Protein AF-A0ABD7HKW2-F1 (afdb_monomer_lite)

Sequence (98 aa):
MSAPLNVDPAQVHAVSGLAAEVARDLQRELEQLTHRWEDLVSTWDGVASRAYAPEFDEWRQGAQKAIAALDSTAVALAQHGYAFQQTDGSSASGISGV

Organism: NCBI:txid36809

Structure (mmCIF, N/CA/C/O backbone):
data_AF-A0ABD7HKW2-F1
#
_entry.id   AF-A0ABD7HKW2-F1
#
loop_
_atom_site.group_PDB
_atom_site.id
_atom_site.type_symbol
_atom_site.label_atom_id
_atom_site.label_alt_id
_atom_site.label_comp_id
_atom_site.label_asym_id
_atom_site.label_entity_id
_atom_site.label_seq_id
_atom_site.pdbx_PDB_ins_code
_atom_site.Cartn_x
_atom_site.Cartn_y
_atom_site.Cartn_z
_atom_site.occupancy
_atom_site.B_iso_or_equiv
_atom_site.auth_seq_id
_atom_site.auth_comp_id
_atom_site.auth_asym_id
_atom_site.auth_atom_id
_atom_site.pdbx_PDB_model_num
ATOM 1 N N . MET A 1 1 ? 28.812 11.168 -15.091 1.00 38.06 1 MET A N 1
ATOM 2 C CA . MET A 1 1 ? 28.445 10.106 -16.050 1.00 38.06 1 MET A CA 1
ATOM 3 C C . MET A 1 1 ? 28.117 8.875 -15.223 1.00 38.06 1 MET A C 1
ATOM 5 O O . MET A 1 1 ? 29.021 8.348 -14.590 1.00 38.06 1 MET A O 1
ATOM 9 N N . SER A 1 2 ? 26.840 8.512 -15.102 1.00 49.84 2 SER A N 1
ATOM 10 C CA . SER A 1 2 ? 26.433 7.295 -14.386 1.00 49.84 2 SER A CA 1
ATOM 11 C C . SER A 1 2 ? 26.894 6.077 -15.186 1.00 49.84 2 SER A C 1
ATOM 13 O O . SER A 1 2 ? 26.785 6.088 -16.412 1.00 49.84 2 SER A O 1
ATOM 15 N N . ALA A 1 3 ? 27.458 5.070 -14.518 1.00 45.19 3 ALA A N 1
ATOM 16 C CA . ALA A 1 3 ? 27.875 3.831 -15.172 1.00 45.19 3 ALA A CA 1
ATOM 17 C C . ALA A 1 3 ? 26.674 3.189 -15.898 1.00 45.19 3 ALA A C 1
ATOM 19 O O . ALA A 1 3 ? 25.559 3.272 -15.371 1.00 45.19 3 ALA A O 1
ATOM 20 N N . PRO A 1 4 ? 26.867 2.574 -17.081 1.00 57.03 4 PRO A N 1
ATOM 21 C CA . PRO A 1 4 ? 25.785 1.883 -17.766 1.00 57.03 4 PRO A CA 1
ATOM 22 C C . PRO A 1 4 ? 25.270 0.776 -16.848 1.00 57.03 4 PRO A C 1
ATOM 24 O O . PRO A 1 4 ? 26.000 -0.152 -16.498 1.00 57.03 4 PRO A O 1
ATOM 27 N N . LEU A 1 5 ? 24.024 0.915 -16.398 1.00 59.84 5 LEU A N 1
ATOM 28 C CA . LEU A 1 5 ? 23.346 -0.146 -15.674 1.00 59.84 5 LEU A CA 1
ATOM 29 C C . LEU A 1 5 ? 23.159 -1.301 -16.665 1.00 59.84 5 LEU A C 1
ATOM 31 O O . LEU A 1 5 ? 22.498 -1.135 -17.688 1.00 59.84 5 LEU A O 1
ATOM 35 N N . ASN A 1 6 ? 23.766 -2.453 -16.380 1.00 67.12 6 ASN A N 1
ATOM 36 C CA . ASN A 1 6 ? 23.485 -3.689 -17.101 1.00 67.12 6 ASN A CA 1
ATOM 37 C C . ASN A 1 6 ? 22.099 -4.179 -16.662 1.00 67.12 6 ASN A C 1
ATOM 39 O O . ASN A 1 6 ? 21.974 -4.890 -15.665 1.00 67.12 6 ASN A O 1
ATOM 43 N N . VAL A 1 7 ? 21.062 -3.687 -17.335 1.00 68.62 7 VAL A N 1
ATOM 44 C CA . VAL A 1 7 ? 19.660 -3.955 -17.013 1.00 68.62 7 VAL A CA 1
ATOM 45 C C . VAL A 1 7 ? 19.097 -4.900 -18.058 1.00 68.62 7 VAL A C 1
ATOM 47 O O . VAL A 1 7 ? 19.111 -4.574 -19.239 1.00 68.62 7 VAL A O 1
ATOM 50 N N . ASP A 1 8 ? 18.563 -6.037 -17.620 1.00 82.00 8 ASP A N 1
ATOM 51 C CA . ASP A 1 8 ? 17.718 -6.889 -18.456 1.00 82.00 8 ASP A CA 1
ATOM 52 C C . ASP A 1 8 ? 16.291 -6.301 -18.477 1.00 82.00 8 ASP A C 1
ATOM 54 O O . ASP A 1 8 ? 15.615 -6.311 -17.437 1.00 82.00 8 ASP A O 1
ATOM 58 N N . PRO A 1 9 ? 15.802 -5.775 -19.620 1.00 81.56 9 PRO A N 1
ATOM 59 C CA . PRO A 1 9 ? 14.468 -5.185 -19.705 1.00 81.56 9 PRO A CA 1
ATOM 60 C C . PRO A 1 9 ? 13.359 -6.170 -19.321 1.00 81.56 9 PRO A C 1
ATOM 62 O O . PRO A 1 9 ? 12.368 -5.767 -18.709 1.00 81.56 9 PRO A O 1
ATOM 65 N N . ALA A 1 10 ? 13.532 -7.467 -19.606 1.00 83.19 10 ALA A N 1
ATOM 66 C CA . ALA A 1 10 ? 12.551 -8.485 -19.244 1.00 83.19 10 ALA A CA 1
ATOM 67 C C . ALA A 1 10 ? 12.438 -8.634 -17.719 1.00 83.19 10 ALA A C 1
ATOM 69 O O . ALA A 1 10 ? 11.329 -8.739 -17.189 1.00 83.19 10 ALA A O 1
ATOM 70 N N . GLN A 1 11 ? 13.562 -8.564 -16.998 1.00 86.25 11 GLN A N 1
ATOM 71 C CA . GLN A 1 11 ? 13.557 -8.585 -15.533 1.00 86.25 11 GLN A CA 1
ATOM 72 C C . GLN A 1 11 ? 12.913 -7.330 -14.942 1.00 86.25 11 GLN A C 1
ATOM 74 O O . GLN A 1 11 ? 12.146 -7.437 -13.987 1.00 86.25 11 GLN A O 1
ATOM 79 N N . VAL A 1 12 ? 13.158 -6.150 -15.520 1.00 87.94 12 VAL A N 1
ATOM 80 C CA . VAL A 1 12 ? 12.524 -4.900 -15.062 1.00 87.94 12 VAL A CA 1
ATOM 81 C C . VAL A 1 12 ? 11.009 -4.949 -15.217 1.00 87.94 12 VAL A C 1
ATOM 83 O O . VAL A 1 12 ? 10.288 -4.570 -14.292 1.00 87.94 12 VAL A O 1
ATOM 86 N N . HIS A 1 13 ? 10.516 -5.454 -16.348 1.00 87.44 13 HIS A N 1
ATOM 87 C CA . HIS A 1 13 ? 9.082 -5.634 -16.555 1.00 87.44 13 HIS A CA 1
ATOM 88 C C . HIS A 1 13 ? 8.482 -6.654 -15.582 1.00 87.44 13 HIS A C 1
ATOM 90 O O . HIS A 1 13 ? 7.423 -6.390 -15.012 1.00 87.44 13 HIS A O 1
ATOM 96 N N . ALA A 1 14 ? 9.166 -7.775 -15.333 1.00 88.94 14 ALA A N 1
ATOM 97 C CA . ALA A 1 14 ? 8.710 -8.777 -14.373 1.00 88.94 14 ALA A CA 1
ATOM 98 C C . ALA A 1 14 ? 8.619 -8.213 -12.943 1.00 88.94 14 ALA A C 1
ATOM 100 O O . ALA A 1 14 ? 7.594 -8.372 -12.281 1.00 88.94 14 ALA A O 1
ATOM 101 N N . VAL A 1 15 ? 9.654 -7.502 -12.478 1.00 91.25 15 VAL A N 1
ATOM 102 C CA . VAL A 1 15 ? 9.673 -6.895 -11.135 1.00 91.25 15 VAL A CA 1
ATOM 103 C C . VAL A 1 15 ? 8.636 -5.781 -11.009 1.00 91.25 15 VAL A C 1
ATOM 105 O O . VAL A 1 15 ? 7.957 -5.700 -9.989 1.00 91.25 15 VAL A O 1
ATOM 108 N N . SER A 1 16 ? 8.471 -4.949 -12.040 1.00 92.62 16 SER A N 1
ATOM 109 C CA . SER A 1 16 ? 7.413 -3.933 -12.081 1.00 92.62 16 SER A CA 1
ATOM 110 C C . SER A 1 16 ? 6.021 -4.562 -11.953 1.00 92.62 16 SER A C 1
ATOM 112 O O . SER A 1 16 ? 5.220 -4.120 -11.130 1.00 92.62 16 SER A O 1
ATOM 114 N N . GLY A 1 17 ? 5.752 -5.634 -12.705 1.00 91.88 17 GLY A N 1
ATOM 115 C CA . GLY A 1 17 ? 4.487 -6.365 -12.633 1.00 91.88 17 GLY A CA 1
ATOM 116 C C . GLY A 1 17 ? 4.217 -6.935 -11.241 1.00 91.88 17 GLY A C 1
ATOM 117 O O . GLY A 1 17 ? 3.138 -6.711 -10.692 1.00 91.88 17 GLY A O 1
ATOM 118 N N . LEU A 1 18 ? 5.218 -7.592 -10.646 1.00 94.88 18 LEU A N 1
ATOM 119 C CA . LEU A 1 18 ? 5.137 -8.130 -9.288 1.00 94.88 18 LEU A CA 1
ATOM 120 C C . LEU A 1 18 ? 4.880 -7.026 -8.252 1.00 94.88 18 LEU A C 1
ATOM 122 O O . LEU A 1 18 ? 4.013 -7.173 -7.398 1.00 94.88 18 LEU A O 1
ATOM 126 N N . ALA A 1 19 ? 5.605 -5.908 -8.329 1.00 93.25 19 ALA A N 1
ATOM 127 C CA . ALA A 1 19 ? 5.437 -4.796 -7.398 1.00 93.25 19 ALA A CA 1
ATOM 128 C C . ALA A 1 19 ? 4.027 -4.185 -7.480 1.00 93.25 19 ALA A C 1
ATOM 130 O O . ALA A 1 19 ? 3.417 -3.916 -6.446 1.00 93.25 19 ALA A O 1
ATOM 131 N N . ALA A 1 20 ? 3.481 -4.029 -8.691 1.00 95.25 20 ALA A N 1
ATOM 132 C CA . ALA A 1 20 ? 2.115 -3.548 -8.889 1.00 95.25 20 ALA A CA 1
ATOM 133 C C . ALA A 1 20 ? 1.063 -4.539 -8.360 1.00 95.25 20 ALA A C 1
ATOM 135 O O . ALA A 1 20 ? 0.038 -4.130 -7.817 1.00 95.25 20 ALA A O 1
ATOM 136 N N . GLU A 1 21 ? 1.291 -5.845 -8.514 1.00 97.31 21 GLU A N 1
ATOM 137 C CA . GLU A 1 21 ? 0.415 -6.877 -7.954 1.00 97.31 21 GLU A CA 1
ATOM 138 C C . GLU A 1 21 ? 0.418 -6.842 -6.424 1.00 97.31 21 GLU A C 1
ATOM 140 O O . GLU A 1 21 ? -0.643 -6.695 -5.820 1.00 97.31 21 GLU A O 1
ATOM 145 N N . VAL A 1 22 ? 1.600 -6.834 -5.805 1.00 97.06 22 VAL A N 1
ATOM 146 C CA . VAL A 1 22 ? 1.739 -6.740 -4.345 1.00 97.06 22 VAL A CA 1
ATOM 147 C C . VAL A 1 22 ? 1.107 -5.456 -3.802 1.00 97.06 22 VAL A C 1
ATOM 149 O O . VAL A 1 22 ? 0.415 -5.504 -2.788 1.00 97.06 22 VAL A O 1
ATOM 152 N N . ALA A 1 23 ? 1.278 -4.311 -4.471 1.00 97.31 23 ALA A N 1
ATOM 153 C CA . ALA A 1 23 ? 0.647 -3.059 -4.049 1.00 97.31 23 ALA A CA 1
ATOM 154 C C . ALA A 1 23 ? -0.890 -3.155 -4.056 1.00 97.31 23 ALA A C 1
ATOM 156 O O . ALA A 1 23 ? -1.542 -2.752 -3.089 1.00 97.31 23 ALA A O 1
ATOM 157 N N . ARG A 1 24 ? -1.478 -3.741 -5.108 1.00 97.94 24 ARG A N 1
ATOM 158 C CA . ARG A 1 24 ? -2.930 -3.973 -5.182 1.00 97.94 24 ARG A CA 1
ATOM 159 C C . ARG A 1 24 ? -3.413 -4.945 -4.114 1.00 97.94 24 ARG A C 1
ATOM 161 O O . ARG A 1 24 ? -4.521 -4.781 -3.609 1.00 97.94 24 ARG A O 1
ATOM 168 N N . ASP A 1 25 ? -2.636 -5.972 -3.808 1.00 98.25 25 ASP A N 1
ATOM 169 C CA . ASP A 1 25 ? -2.994 -6.986 -2.817 1.00 98.25 25 ASP A CA 1
ATOM 170 C C . ASP A 1 25 ? -2.984 -6.394 -1.407 1.00 98.25 25 ASP A C 1
ATOM 172 O O . ASP A 1 25 ? -3.989 -6.483 -0.699 1.00 98.25 25 ASP A O 1
ATOM 176 N N . LEU A 1 26 ? -1.922 -5.665 -1.058 1.00 98.19 26 LEU A N 1
ATOM 177 C CA . LEU A 1 26 ? -1.817 -4.938 0.206 1.00 98.19 26 LEU A CA 1
ATOM 178 C C . LEU A 1 26 ? -2.938 -3.909 0.380 1.00 98.19 26 LEU A C 1
ATOM 180 O O . LEU A 1 26 ? -3.474 -3.776 1.478 1.00 98.19 26 LEU A O 1
ATOM 184 N N . GLN A 1 27 ? -3.329 -3.208 -0.688 1.00 98.38 27 GLN A N 1
ATOM 185 C CA . GLN A 1 27 ? -4.456 -2.276 -0.644 1.00 98.38 27 GLN A CA 1
ATOM 186 C C . GLN A 1 27 ? -5.760 -2.990 -0.257 1.00 98.38 27 GLN A C 1
ATOM 188 O O . GLN A 1 27 ? -6.470 -2.532 0.639 1.00 98.38 27 GLN A O 1
ATOM 193 N N . ARG A 1 28 ? -6.052 -4.145 -0.874 1.00 98.50 28 ARG A N 1
ATOM 194 C CA . ARG A 1 28 ? -7.253 -4.937 -0.555 1.00 98.50 28 ARG A CA 1
ATOM 195 C C . ARG A 1 28 ? -7.223 -5.485 0.868 1.00 98.50 28 ARG A C 1
ATOM 197 O O . ARG A 1 28 ? -8.263 -5.545 1.522 1.00 98.50 28 ARG A O 1
ATOM 204 N N . GLU A 1 29 ? -6.062 -5.919 1.348 1.00 98.50 29 GLU A N 1
ATOM 205 C CA . GLU A 1 29 ? -5.907 -6.406 2.722 1.00 98.50 29 GLU A CA 1
ATOM 206 C C . GLU A 1 29 ? -6.065 -5.281 3.749 1.00 98.50 29 GLU A C 1
ATOM 208 O O . GLU A 1 29 ? -6.748 -5.462 4.760 1.00 98.50 29 GLU A O 1
ATOM 213 N N . LEU A 1 30 ? -5.502 -4.101 3.472 1.00 98.38 30 LEU A N 1
ATOM 214 C CA . LEU A 1 30 ? -5.634 -2.927 4.328 1.00 98.38 30 LEU A CA 1
ATOM 215 C C . LEU A 1 30 ? -7.089 -2.464 4.429 1.00 98.38 30 LEU A C 1
ATOM 217 O O . LEU A 1 30 ? -7.557 -2.143 5.522 1.00 98.38 30 LEU A O 1
ATOM 221 N N . GLU A 1 31 ? -7.819 -2.464 3.314 1.00 98.25 31 GLU A N 1
ATOM 222 C CA . GLU A 1 31 ? -9.252 -2.171 3.302 1.00 98.25 31 GLU A CA 1
ATOM 223 C C . GLU A 1 31 ? -10.017 -3.173 4.170 1.00 98.25 31 GLU A C 1
ATOM 225 O O . GLU A 1 31 ? -10.758 -2.762 5.061 1.00 98.25 31 GLU A O 1
ATOM 230 N N . GLN A 1 32 ? -9.794 -4.478 3.996 1.00 98.38 32 GLN A N 1
ATOM 231 C CA . GLN A 1 32 ? -10.450 -5.506 4.815 1.00 98.38 32 GLN A CA 1
ATOM 232 C C . GLN A 1 32 ? -10.145 -5.356 6.308 1.00 98.38 32 GLN A C 1
ATOM 234 O O . GLN A 1 32 ? -11.040 -5.506 7.141 1.00 98.38 32 GLN A O 1
ATOM 239 N N . LEU A 1 33 ? -8.892 -5.069 6.663 1.00 97.81 33 LEU A N 1
ATOM 240 C CA . LEU A 1 33 ? -8.498 -4.874 8.054 1.00 97.81 33 LEU A CA 1
ATOM 241 C C . LEU A 1 33 ? -9.113 -3.600 8.643 1.00 97.81 33 LEU A C 1
ATOM 243 O O . LEU A 1 33 ? -9.543 -3.621 9.792 1.00 97.81 33 LEU A O 1
ATOM 247 N N . THR A 1 34 ? -9.218 -2.529 7.856 1.00 96.94 34 THR A N 1
ATOM 248 C CA . THR A 1 34 ? -9.880 -1.285 8.276 1.00 96.94 34 THR A CA 1
ATOM 249 C C . THR A 1 34 ? -11.358 -1.527 8.583 1.00 96.94 34 THR A C 1
ATOM 251 O O . THR A 1 34 ? -11.817 -1.133 9.648 1.00 96.94 34 THR A O 1
ATOM 254 N N . HIS A 1 35 ? -12.077 -2.271 7.737 1.00 97.19 35 HIS A N 1
ATOM 255 C CA . HIS A 1 35 ? -13.476 -2.625 8.010 1.00 97.19 35 HIS A CA 1
ATOM 256 C C . HIS A 1 35 ? -13.614 -3.469 9.286 1.00 97.19 35 HIS A C 1
ATOM 258 O O . HIS A 1 35 ? -14.439 -3.172 10.144 1.00 97.19 35 HIS A O 1
ATOM 264 N N . ARG A 1 36 ? -12.759 -4.487 9.473 1.00 95.81 36 ARG A N 1
ATOM 265 C CA . ARG A 1 36 ? -12.768 -5.305 10.704 1.00 95.81 36 ARG A CA 1
ATOM 266 C C . ARG A 1 36 ? -12.458 -4.483 11.954 1.00 95.81 36 ARG A C 1
ATOM 268 O O . ARG A 1 36 ? -12.983 -4.778 13.025 1.00 95.81 36 ARG A O 1
ATOM 275 N N . TRP A 1 37 ? -11.583 -3.489 11.831 1.00 93.88 37 TRP A N 1
ATOM 276 C CA . TRP A 1 37 ? -11.280 -2.558 12.909 1.00 93.88 37 TRP A CA 1
ATOM 277 C C . TRP A 1 37 ? -12.489 -1.684 13.255 1.00 93.88 37 TRP A C 1
ATOM 279 O O . TRP A 1 37 ? -12.829 -1.560 14.430 1.00 93.88 37 TRP A O 1
ATOM 289 N N . GLU A 1 38 ? -13.167 -1.124 12.254 1.00 92.12 38 GLU A N 1
ATOM 290 C CA . GLU A 1 38 ? -14.387 -0.330 12.440 1.00 92.12 38 GLU A CA 1
ATOM 291 C C . GLU A 1 38 ? -15.498 -1.152 13.108 1.00 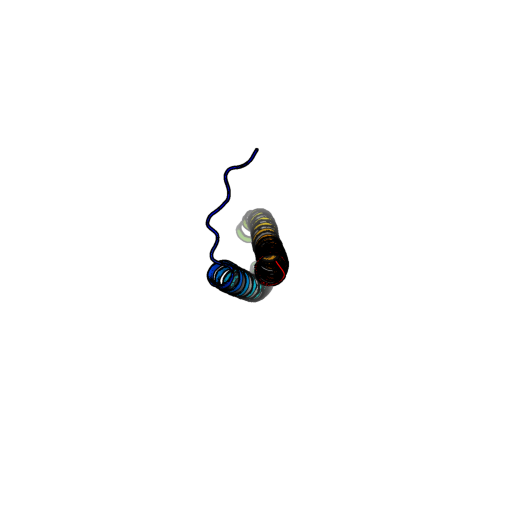92.12 38 GLU A C 1
ATOM 293 O O . GLU A 1 38 ? -16.081 -0.704 14.099 1.00 92.12 38 GLU A O 1
ATOM 298 N N . ASP A 1 39 ? -15.719 -2.387 12.647 1.00 93.31 39 ASP A N 1
ATOM 299 C CA . ASP A 1 39 ? -16.667 -3.326 13.253 1.00 93.31 39 ASP A CA 1
ATOM 300 C C . ASP A 1 39 ? -16.324 -3.594 14.727 1.00 93.31 39 ASP A C 1
ATOM 302 O O . ASP A 1 39 ? -17.193 -3.521 15.602 1.00 93.31 39 ASP A O 1
ATOM 306 N N . LEU A 1 40 ? -15.047 -3.854 15.030 1.00 91.12 40 LEU A N 1
ATOM 307 C CA . LEU A 1 40 ? -14.578 -4.094 16.394 1.00 91.12 40 LEU A CA 1
ATOM 308 C C . LEU A 1 40 ? -14.829 -2.877 17.291 1.00 91.12 40 LEU A C 1
ATOM 310 O O . LEU A 1 40 ? -15.450 -3.005 18.347 1.00 91.12 40 LEU A O 1
ATOM 314 N N . VAL A 1 41 ? -14.374 -1.694 16.875 1.00 90.31 41 VAL A N 1
ATOM 315 C CA . VAL A 1 41 ? -14.485 -0.466 17.675 1.00 90.31 41 VAL A CA 1
ATOM 316 C C . VAL A 1 41 ? -15.943 -0.040 17.856 1.00 90.31 41 VAL A C 1
ATOM 318 O O . VAL A 1 41 ? -16.276 0.513 18.902 1.00 90.31 41 VAL A O 1
ATOM 321 N N . SER A 1 42 ? -16.837 -0.363 16.915 1.00 89.12 42 SER A N 1
ATOM 322 C CA . SER A 1 42 ? -18.275 -0.079 17.051 1.00 89.12 42 SER A CA 1
ATOM 323 C C . SER A 1 42 ? -18.935 -0.794 18.239 1.00 89.12 42 SER A C 1
ATOM 325 O O . SER A 1 42 ? -19.924 -0.306 18.786 1.00 89.12 42 SER A O 1
ATOM 327 N N . THR A 1 43 ? -18.379 -1.934 18.660 1.00 88.31 43 THR A N 1
ATOM 328 C CA . THR A 1 43 ? -18.894 -2.748 19.776 1.00 88.31 43 THR A CA 1
ATOM 329 C C . THR A 1 43 ? -18.018 -2.676 21.025 1.00 88.31 43 THR A C 1
ATOM 331 O O . THR A 1 43 ? -18.443 -3.079 22.110 1.00 88.31 43 THR A O 1
ATOM 334 N N . TRP A 1 44 ? -16.803 -2.141 20.896 1.00 84.69 44 TRP A N 1
ATOM 335 C CA . TRP A 1 44 ? -15.811 -2.077 21.959 1.00 84.69 44 TRP A CA 1
ATOM 336 C C . TRP A 1 44 ? -15.740 -0.672 22.569 1.00 84.69 44 TRP A C 1
ATOM 338 O O . TRP A 1 44 ? -14.872 0.138 22.241 1.00 84.69 44 TRP A O 1
ATOM 348 N N . ASP A 1 45 ? -16.651 -0.379 23.498 1.00 78.06 45 ASP A N 1
ATOM 349 C CA . ASP A 1 45 ? -16.609 0.857 24.290 1.00 78.06 45 ASP A CA 1
ATOM 350 C C . ASP A 1 45 ? -15.683 0.705 25.512 1.00 78.06 45 ASP A C 1
ATOM 352 O O . ASP A 1 45 ? -15.708 -0.305 26.221 1.00 78.06 45 ASP A O 1
ATOM 356 N N . GLY A 1 46 ? -14.840 1.710 25.765 1.00 81.62 46 GLY A N 1
ATOM 357 C CA . GLY A 1 46 ? -13.962 1.748 26.933 1.00 81.62 46 GLY A CA 1
ATOM 358 C C . GLY A 1 46 ? -12.685 2.575 26.765 1.00 81.62 46 GLY A C 1
ATOM 359 O O . GLY A 1 46 ? -12.443 3.222 25.751 1.00 81.62 46 GLY A O 1
ATOM 360 N N . VAL A 1 47 ? -11.846 2.562 27.805 1.00 77.56 47 VAL A N 1
ATOM 361 C CA . VAL A 1 47 ? -10.550 3.272 27.826 1.00 77.56 47 VAL A CA 1
ATOM 362 C C . VAL A 1 47 ? -9.557 2.653 26.838 1.00 77.56 47 VAL A C 1
ATOM 364 O O . VAL A 1 47 ? -8.789 3.376 26.214 1.00 77.56 47 VAL A O 1
ATOM 367 N N . ALA A 1 48 ? -9.599 1.330 26.664 1.00 77.62 48 ALA A N 1
ATOM 368 C CA . ALA A 1 48 ? -8.692 0.619 25.772 1.00 77.62 48 ALA A CA 1
ATOM 369 C C . ALA A 1 48 ? -8.945 0.952 24.293 1.00 77.62 48 ALA A C 1
ATOM 371 O O . ALA A 1 48 ? -7.999 1.291 23.597 1.00 77.62 48 ALA A O 1
ATOM 372 N N . SER A 1 49 ? -10.195 0.956 23.815 1.00 81.38 49 SER A N 1
ATOM 373 C CA . SER A 1 49 ? -10.481 1.297 22.412 1.00 81.38 49 SER A CA 1
ATOM 374 C C . SER A 1 49 ? -10.056 2.725 22.057 1.00 81.38 49 SER A C 1
ATOM 376 O O . SER A 1 49 ? -9.469 2.956 21.001 1.00 81.38 49 SER A O 1
ATOM 378 N N . ARG A 1 50 ? -10.240 3.679 22.978 1.00 82.06 50 ARG A N 1
ATOM 379 C CA . ARG A 1 50 ? -9.763 5.066 22.816 1.00 82.06 50 ARG A CA 1
ATOM 380 C C . ARG A 1 50 ? -8.241 5.183 22.773 1.00 82.06 50 ARG A C 1
ATOM 382 O O . ARG A 1 50 ? -7.741 6.091 22.123 1.00 82.06 50 ARG A O 1
ATOM 389 N N . ALA A 1 51 ? -7.532 4.295 23.465 1.00 87.81 51 ALA A N 1
ATOM 390 C CA . ALA A 1 51 ? -6.073 4.279 23.540 1.00 87.81 51 ALA A CA 1
ATOM 391 C C . ALA A 1 51 ? -5.396 3.503 22.398 1.00 87.81 51 ALA A C 1
ATOM 393 O O . ALA A 1 51 ? -4.178 3.431 22.395 1.00 87.81 51 ALA A O 1
ATOM 394 N N . TYR A 1 52 ? -6.164 2.875 21.501 1.00 89.31 52 TYR A N 1
ATOM 395 C CA . TYR A 1 52 ? -5.634 2.207 20.306 1.00 89.31 52 TYR A CA 1
ATOM 396 C C . TYR A 1 52 ? -6.113 2.852 19.002 1.00 89.31 52 TYR A C 1
ATOM 398 O O . TYR A 1 52 ? -5.532 2.599 17.949 1.00 89.31 52 TYR A O 1
ATOM 406 N N . ALA A 1 53 ? -7.184 3.654 19.033 1.00 90.12 53 ALA A N 1
ATOM 407 C CA . ALA A 1 53 ? -7.701 4.316 17.838 1.00 90.12 53 ALA A CA 1
ATOM 408 C C . ALA A 1 53 ? -6.691 5.275 17.176 1.00 90.12 53 ALA A C 1
ATOM 410 O O . ALA A 1 53 ? -6.534 5.176 15.958 1.00 90.12 53 ALA A O 1
ATOM 411 N N . PRO A 1 54 ? -5.978 6.153 17.911 1.00 92.94 54 PRO A N 1
ATOM 412 C CA . PRO A 1 54 ? -4.941 7.001 17.318 1.00 92.94 54 PRO A CA 1
ATOM 413 C C . PRO A 1 54 ? -3.802 6.195 16.680 1.00 92.94 54 PRO A C 1
ATOM 415 O O . PRO A 1 54 ? -3.377 6.490 15.567 1.00 92.94 54 PRO A O 1
ATOM 418 N N . GLU A 1 55 ? -3.341 5.152 17.364 1.00 94.06 55 GLU A N 1
ATOM 419 C CA . GLU A 1 55 ? -2.221 4.304 16.960 1.00 94.06 55 GLU A CA 1
ATOM 420 C C . GLU A 1 55 ? -2.582 3.474 15.726 1.00 94.06 55 GLU A C 1
ATOM 422 O O . GLU A 1 55 ? -1.776 3.339 14.804 1.00 94.06 55 GLU A O 1
ATOM 427 N N . PHE A 1 56 ? -3.809 2.945 15.677 1.00 94.31 56 PHE A N 1
ATOM 428 C CA . PHE A 1 56 ? -4.321 2.266 14.493 1.00 94.31 56 PHE A CA 1
ATOM 429 C C . PHE A 1 56 ? -4.435 3.227 13.308 1.00 94.31 56 PHE A C 1
ATOM 431 O O . PHE A 1 56 ? -4.078 2.858 12.189 1.00 94.31 56 PHE A O 1
ATOM 438 N N . ASP A 1 57 ? -4.897 4.461 13.531 1.00 95.75 57 ASP A N 1
ATOM 439 C CA . ASP A 1 57 ? -5.014 5.447 12.459 1.00 95.75 57 ASP A CA 1
ATOM 440 C C . ASP A 1 57 ? -3.644 5.855 11.899 1.00 95.75 57 ASP A C 1
ATOM 442 O O . ASP A 1 57 ? -3.454 5.880 10.682 1.00 95.75 57 ASP A O 1
ATOM 446 N N . GLU A 1 58 ? -2.658 6.091 12.767 1.00 97.75 58 GLU A N 1
ATOM 447 C CA . GLU A 1 58 ? -1.282 6.370 12.353 1.00 97.75 58 GLU A CA 1
ATOM 448 C C . GLU A 1 58 ? -0.683 5.196 11.566 1.00 97.75 58 GLU A C 1
ATOM 450 O O . GLU A 1 58 ? -0.122 5.386 10.480 1.00 97.75 58 GLU A O 1
ATOM 455 N N . TRP A 1 59 ? -0.857 3.969 12.066 1.00 97.62 59 TRP A N 1
ATOM 456 C CA . TRP A 1 59 ? -0.424 2.758 11.375 1.00 97.62 59 TRP A CA 1
ATOM 457 C C . TRP A 1 59 ? -1.079 2.628 9.991 1.00 97.62 59 TRP A C 1
ATOM 459 O O . TRP A 1 59 ? -0.379 2.404 8.999 1.00 97.62 59 TRP A O 1
ATOM 469 N N . ARG A 1 60 ? -2.397 2.844 9.895 1.00 98.00 60 ARG A N 1
ATOM 470 C CA . ARG A 1 60 ? -3.164 2.798 8.641 1.00 98.00 60 ARG A CA 1
ATOM 471 C C . ARG A 1 60 ? -2.636 3.818 7.637 1.00 98.00 60 ARG A C 1
ATOM 473 O O . ARG A 1 60 ? -2.402 3.475 6.479 1.00 98.00 60 ARG A O 1
ATOM 480 N N . GLN A 1 61 ? -2.392 5.055 8.068 1.00 98.25 61 GLN A N 1
ATOM 481 C CA . GLN A 1 61 ? -1.803 6.091 7.216 1.00 98.25 61 GLN A CA 1
ATOM 482 C C . GLN A 1 61 ? -0.391 5.710 6.739 1.00 98.25 61 GLN A C 1
ATOM 484 O O . GLN A 1 61 ? -0.036 5.957 5.584 1.00 98.25 61 GLN A O 1
ATOM 489 N N . GLY A 1 62 ? 0.424 5.101 7.603 1.00 98.25 62 GLY A N 1
ATOM 490 C CA . GLY A 1 62 ? 1.746 4.581 7.244 1.00 98.25 62 GLY A CA 1
ATOM 491 C C . GLY A 1 62 ? 1.676 3.474 6.190 1.00 98.25 62 GLY A C 1
ATOM 492 O O . GLY A 1 62 ? 2.397 3.529 5.191 1.00 98.25 62 GLY A O 1
ATOM 493 N N . ALA A 1 63 ? 0.760 2.520 6.363 1.00 98.31 63 ALA A N 1
ATOM 494 C CA . ALA A 1 63 ? 0.519 1.447 5.404 1.00 98.31 63 ALA A CA 1
ATOM 495 C C . ALA A 1 63 ? 0.098 1.998 4.030 1.00 98.31 63 ALA A C 1
ATOM 497 O O . ALA A 1 63 ? 0.677 1.612 3.014 1.00 98.31 63 ALA A O 1
ATOM 498 N N . GLN A 1 64 ? -0.818 2.973 3.990 1.00 98.44 64 GLN A N 1
ATOM 499 C CA . GLN A 1 64 ? -1.226 3.642 2.745 1.00 98.44 64 GLN A CA 1
ATOM 500 C C . GLN A 1 64 ? -0.043 4.300 2.023 1.00 98.44 64 GLN A C 1
ATOM 502 O O . GLN A 1 64 ? 0.093 4.173 0.806 1.00 98.44 64 GLN A O 1
ATOM 507 N N . LYS A 1 65 ? 0.850 4.970 2.763 1.00 98.31 65 LYS A N 1
ATOM 508 C CA . LYS A 1 65 ? 2.057 5.588 2.187 1.00 98.31 65 LYS A CA 1
ATOM 509 C C . LYS A 1 65 ? 3.013 4.547 1.606 1.00 98.31 65 LYS A C 1
ATOM 511 O O . LYS A 1 65 ? 3.550 4.766 0.523 1.00 98.31 65 LYS A O 1
ATOM 516 N N . ALA A 1 66 ? 3.217 3.426 2.297 1.00 97.69 66 ALA A N 1
ATOM 517 C CA . ALA A 1 66 ? 4.080 2.347 1.818 1.00 97.69 66 ALA A CA 1
ATOM 518 C C . ALA A 1 66 ? 3.532 1.706 0.532 1.00 97.69 66 ALA A C 1
ATOM 520 O O . ALA A 1 66 ? 4.282 1.515 -0.424 1.00 97.69 66 ALA A O 1
ATOM 521 N N . ILE A 1 67 ? 2.222 1.450 0.482 1.00 98.19 67 ILE A N 1
ATOM 522 C CA . ILE A 1 67 ? 1.536 0.915 -0.703 1.00 98.19 67 ILE A CA 1
ATOM 523 C C . ILE A 1 67 ? 1.673 1.880 -1.886 1.00 98.19 67 ILE A C 1
ATOM 525 O O . ILE A 1 67 ? 2.082 1.470 -2.970 1.00 98.19 67 ILE A O 1
ATOM 529 N N . ALA A 1 68 ? 1.412 3.173 -1.672 1.00 96.62 68 ALA A N 1
ATOM 530 C CA . ALA A 1 68 ? 1.545 4.187 -2.716 1.00 96.62 68 ALA A CA 1
ATOM 531 C C . ALA A 1 68 ? 2.990 4.318 -3.234 1.00 96.62 68 ALA A C 1
ATOM 533 O O . ALA A 1 68 ? 3.215 4.495 -4.432 1.00 96.62 68 ALA A O 1
ATOM 534 N N . ALA A 1 69 ? 3.986 4.208 -2.349 1.00 96.12 69 ALA A N 1
ATOM 535 C CA . ALA A 1 69 ? 5.393 4.228 -2.738 1.00 96.12 69 ALA A CA 1
ATOM 536 C C . ALA A 1 69 ? 5.780 2.996 -3.572 1.00 96.12 69 ALA A C 1
ATOM 538 O O . ALA A 1 69 ? 6.537 3.123 -4.538 1.00 96.12 69 ALA A O 1
ATOM 539 N N . LEU A 1 70 ? 5.249 1.820 -3.226 1.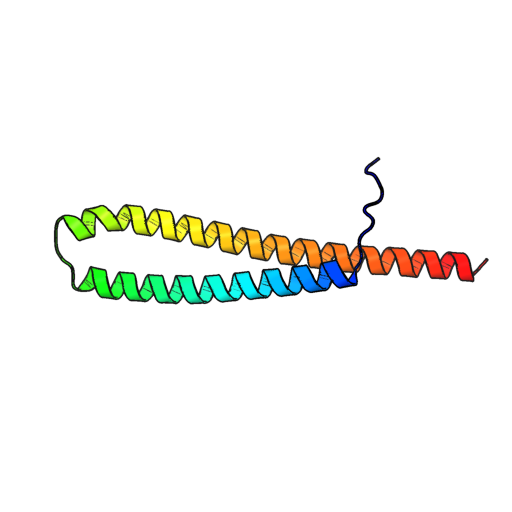00 95.12 70 LEU A N 1
ATOM 540 C CA . LEU A 1 70 ? 5.471 0.588 -3.977 1.00 95.12 70 LEU A CA 1
ATOM 541 C C . LEU A 1 70 ? 4.849 0.665 -5.378 1.00 95.12 70 LEU A C 1
ATOM 543 O O . LEU A 1 70 ? 5.526 0.350 -6.354 1.00 95.12 70 LEU A O 1
ATOM 547 N N . ASP A 1 71 ? 3.611 1.148 -5.486 1.00 95.69 71 ASP A N 1
ATOM 548 C CA . ASP A 1 71 ? 2.922 1.330 -6.770 1.00 95.69 71 ASP A CA 1
ATOM 549 C C . ASP A 1 71 ? 3.644 2.349 -7.670 1.00 95.69 71 ASP A C 1
ATOM 551 O O . ASP A 1 71 ? 3.956 2.070 -8.828 1.00 95.69 71 ASP A O 1
ATOM 555 N N . SER A 1 72 ? 4.039 3.497 -7.110 1.00 94.81 72 SER A N 1
ATOM 556 C CA . SER A 1 72 ? 4.834 4.509 -7.822 1.00 94.81 72 SER A CA 1
ATOM 557 C C . SER A 1 72 ? 6.167 3.944 -8.330 1.00 94.81 72 SER A C 1
ATOM 559 O O . SER A 1 72 ? 6.572 4.182 -9.471 1.00 94.81 72 SER A O 1
ATOM 561 N N . THR A 1 73 ? 6.827 3.127 -7.507 1.00 91.69 73 THR A N 1
ATOM 562 C CA . THR A 1 73 ? 8.068 2.441 -7.882 1.00 91.69 73 THR A CA 1
ATOM 563 C C . THR A 1 73 ? 7.822 1.448 -9.017 1.00 91.69 73 THR A C 1
ATOM 565 O O . THR A 1 73 ? 8.579 1.433 -9.986 1.00 91.69 73 THR A O 1
ATOM 568 N N . ALA A 1 74 ? 6.739 0.668 -8.958 1.00 92.69 74 ALA A N 1
ATOM 569 C CA . ALA A 1 74 ? 6.351 -0.247 -10.028 1.00 92.69 74 ALA A CA 1
ATOM 570 C C . ALA A 1 74 ? 6.171 0.489 -11.366 1.00 92.69 74 ALA A C 1
ATOM 572 O O . ALA A 1 74 ? 6.717 0.057 -12.386 1.00 92.69 74 ALA A O 1
ATOM 573 N N . VAL A 1 75 ? 5.480 1.634 -11.356 1.00 92.19 75 VAL A N 1
ATOM 574 C CA . VAL A 1 75 ? 5.291 2.489 -12.539 1.00 92.19 75 VAL A CA 1
ATOM 575 C C . VAL A 1 75 ? 6.626 3.013 -13.070 1.00 92.19 75 VAL A C 1
ATOM 577 O O . VAL A 1 75 ? 6.879 2.929 -14.274 1.00 92.19 75 VAL A O 1
ATOM 580 N N . ALA A 1 76 ? 7.501 3.510 -12.193 1.00 90.69 76 ALA A N 1
ATOM 581 C CA . ALA A 1 76 ? 8.816 4.005 -12.589 1.00 90.69 76 ALA A CA 1
ATOM 582 C C . ALA A 1 76 ? 9.663 2.902 -13.247 1.00 90.69 76 ALA A C 1
ATOM 584 O O . ALA A 1 76 ? 10.239 3.124 -14.314 1.00 90.69 76 ALA A O 1
ATOM 585 N N . LEU A 1 77 ? 9.687 1.690 -12.675 1.00 88.69 77 LEU A N 1
ATOM 586 C CA . LEU A 1 77 ? 10.385 0.555 -13.285 1.00 88.69 77 LEU A CA 1
ATOM 587 C C . LEU A 1 77 ? 9.830 0.232 -14.679 1.00 88.69 77 LEU A C 1
ATOM 589 O O .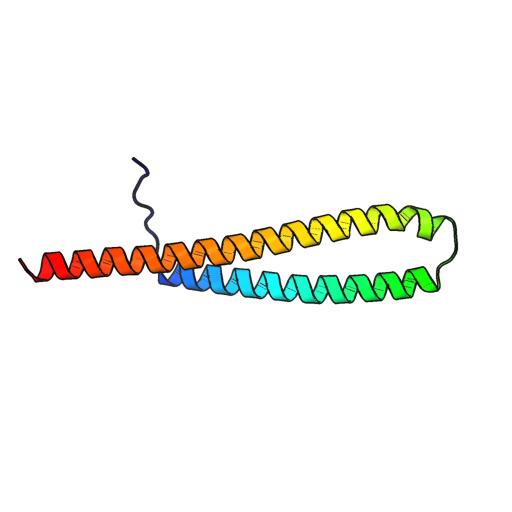 LEU A 1 77 ? 10.616 0.072 -15.611 1.00 88.69 77 LEU A O 1
ATOM 593 N N . ALA A 1 78 ? 8.505 0.195 -14.862 1.00 86.81 78 ALA A N 1
ATOM 594 C CA . ALA A 1 78 ? 7.914 -0.052 -16.180 1.00 86.81 78 ALA A CA 1
ATOM 595 C C . ALA A 1 78 ? 8.360 0.990 -17.215 1.00 86.81 78 ALA A C 1
ATOM 597 O O . ALA A 1 78 ? 8.765 0.628 -18.321 1.00 86.81 78 ALA A O 1
ATOM 598 N N . GLN A 1 79 ? 8.319 2.277 -16.856 1.00 86.94 79 GLN A N 1
ATOM 599 C CA . GLN A 1 79 ? 8.738 3.372 -17.736 1.00 86.94 79 GLN A CA 1
ATOM 600 C C . GLN A 1 79 ? 10.208 3.239 -18.149 1.00 86.94 79 GLN A C 1
ATOM 602 O O . GLN A 1 79 ? 10.535 3.392 -19.329 1.00 86.94 79 GLN A O 1
ATOM 607 N N . HIS A 1 80 ? 11.087 2.900 -17.202 1.00 83.25 80 HIS A N 1
ATOM 608 C CA . HIS A 1 80 ? 12.499 2.667 -17.489 1.00 83.25 80 HIS A CA 1
ATOM 609 C C . HIS A 1 80 ? 12.719 1.445 -18.391 1.00 83.25 80 HIS A C 1
ATOM 611 O O . HIS A 1 80 ? 13.505 1.542 -19.334 1.00 83.25 80 HIS A O 1
ATOM 617 N N . GLY A 1 81 ? 12.002 0.338 -18.170 1.00 79.19 81 GLY A N 1
ATOM 618 C CA . GLY A 1 81 ? 12.063 -0.848 -19.035 1.00 79.19 81 GLY A CA 1
ATOM 619 C C . GLY A 1 81 ? 11.745 -0.524 -20.500 1.00 79.19 81 GLY A C 1
ATOM 620 O O . GLY A 1 81 ? 12.530 -0.844 -21.394 1.00 79.19 81 GLY A O 1
ATOM 621 N N . TYR A 1 82 ? 10.663 0.226 -20.743 1.00 78.19 82 TYR A N 1
ATOM 622 C CA . TYR A 1 82 ? 10.279 0.645 -22.097 1.00 78.19 82 TYR A CA 1
ATOM 623 C C . TYR A 1 82 ? 11.299 1.581 -22.758 1.00 78.19 82 TYR A C 1
ATOM 625 O O . TYR A 1 82 ? 11.582 1.445 -23.951 1.00 78.19 82 TYR A O 1
ATOM 633 N N . ALA A 1 83 ? 11.860 2.532 -22.004 1.00 79.75 83 ALA A N 1
ATOM 634 C CA . ALA A 1 83 ? 12.851 3.473 -22.526 1.00 79.75 83 ALA A CA 1
ATOM 635 C C . ALA A 1 83 ? 14.155 2.770 -22.948 1.00 79.75 83 ALA A C 1
ATOM 637 O O . ALA A 1 83 ? 14.735 3.110 -23.986 1.00 79.75 83 ALA A O 1
ATOM 638 N N . PHE A 1 84 ? 14.591 1.761 -22.183 1.00 75.50 84 PHE A N 1
ATOM 639 C CA . PHE A 1 84 ? 15.747 0.935 -22.538 1.00 75.50 84 PHE A CA 1
ATOM 640 C C . PHE A 1 84 ? 15.511 0.164 -23.838 1.00 75.50 84 PHE A C 1
ATOM 642 O O . PHE A 1 84 ? 16.332 0.252 -24.750 1.00 75.50 84 PHE A O 1
ATOM 649 N N . GLN A 1 85 ? 14.366 -0.511 -23.971 1.00 77.19 85 GLN A N 1
ATOM 650 C CA . GLN A 1 85 ? 14.049 -1.290 -25.171 1.00 77.19 85 GLN A CA 1
ATOM 651 C C . GLN A 1 85 ? 13.975 -0.419 -26.443 1.00 77.19 85 GLN A C 1
ATOM 653 O O . GLN A 1 85 ? 14.458 -0.825 -27.500 1.00 77.19 85 GLN A O 1
ATOM 658 N N . GLN A 1 86 ? 13.426 0.800 -26.353 1.00 77.56 86 GLN A N 1
ATOM 6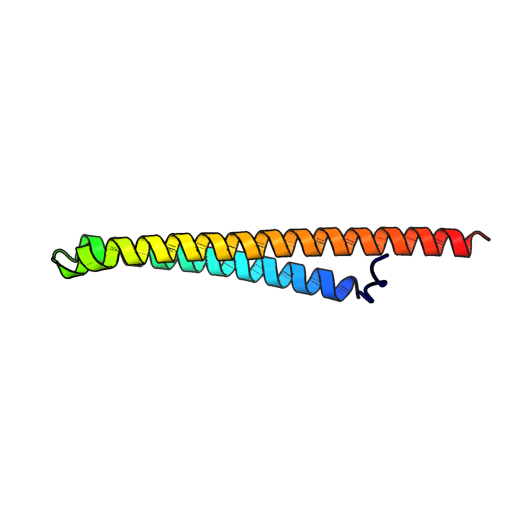59 C CA . GLN A 1 86 ? 13.408 1.750 -27.477 1.00 77.56 86 GLN A CA 1
ATOM 660 C C . GLN A 1 86 ? 14.808 2.228 -27.883 1.00 77.56 86 GLN A C 1
ATOM 662 O O . GLN A 1 86 ? 15.108 2.328 -29.078 1.00 77.56 86 GLN A O 1
ATOM 667 N N . THR A 1 87 ? 15.658 2.533 -26.900 1.00 78.50 87 THR A N 1
ATOM 668 C CA . THR A 1 87 ? 17.029 3.009 -27.145 1.00 78.50 87 THR A CA 1
ATOM 669 C C . THR A 1 87 ? 17.869 1.923 -27.814 1.00 78.50 87 THR A C 1
ATOM 671 O O . THR A 1 87 ? 18.588 2.200 -28.777 1.00 78.50 87 THR A O 1
ATOM 674 N N . ASP A 1 88 ? 17.736 0.681 -27.348 1.00 74.38 88 ASP A N 1
ATOM 675 C CA . ASP A 1 88 ? 18.480 -0.460 -27.880 1.00 74.38 88 ASP A CA 1
ATOM 676 C C . ASP A 1 88 ? 18.038 -0.807 -29.313 1.00 74.38 88 ASP A C 1
ATOM 678 O O . ASP A 1 88 ? 18.867 -0.915 -30.217 1.00 74.38 88 ASP A O 1
ATOM 682 N N . GLY A 1 89 ? 16.725 -0.835 -29.580 1.00 73.56 89 GLY A N 1
ATOM 683 C CA . GLY A 1 89 ? 16.193 -1.064 -30.931 1.00 73.56 89 GLY A CA 1
ATOM 684 C C . GLY A 1 89 ? 16.592 0.019 -31.945 1.00 73.56 89 GLY A C 1
ATOM 685 O O . GLY A 1 89 ? 16.924 -0.289 -33.095 1.00 73.56 89 GLY A O 1
ATOM 686 N N . SER A 1 90 ? 16.620 1.285 -31.518 1.00 75.38 90 SER A N 1
ATOM 687 C CA . SER A 1 90 ? 17.079 2.403 -32.358 1.00 75.38 90 SER A CA 1
ATOM 688 C C . SER A 1 90 ? 18.573 2.293 -32.677 1.00 75.38 90 SER A C 1
ATOM 690 O O . SER A 1 90 ? 18.986 2.514 -33.816 1.00 75.38 90 SER A O 1
ATOM 692 N N . SER A 1 91 ? 19.378 1.891 -31.690 1.00 74.75 91 SER A N 1
ATOM 693 C CA . SER A 1 91 ? 20.824 1.696 -31.848 1.00 74.75 91 SER A CA 1
ATOM 694 C C . SER A 1 91 ? 21.137 0.519 -32.777 1.00 74.75 91 SER A C 1
ATOM 696 O O . SER A 1 91 ? 21.938 0.663 -33.700 1.00 74.75 91 SER A O 1
ATOM 698 N N . ALA A 1 92 ? 20.453 -0.617 -32.604 1.00 74.38 92 ALA A N 1
ATOM 699 C CA . ALA A 1 92 ? 20.593 -1.787 -33.471 1.00 74.38 92 ALA A CA 1
ATOM 700 C C . ALA A 1 92 ? 20.227 -1.475 -34.933 1.00 74.38 92 ALA A C 1
ATOM 702 O O . ALA A 1 92 ? 20.941 -1.874 -35.854 1.00 74.38 92 ALA A O 1
ATOM 703 N N . SER A 1 93 ? 19.158 -0.701 -35.149 1.00 73.12 93 SER A N 1
ATOM 704 C CA . SER A 1 93 ? 18.740 -0.264 -36.489 1.00 73.12 93 SER A CA 1
ATOM 705 C C . SER A 1 93 ? 19.773 0.655 -37.150 1.00 73.12 93 SER A C 1
ATOM 707 O O . SER A 1 93 ? 20.023 0.536 -38.347 1.00 73.12 93 SER A O 1
ATOM 709 N N . GLY A 1 94 ? 20.409 1.542 -36.376 1.00 74.81 94 GLY A N 1
ATOM 710 C CA . GLY A 1 94 ? 21.479 2.417 -36.861 1.00 74.81 94 GLY A CA 1
ATOM 711 C C . GLY A 1 94 ? 22.762 1.669 -37.236 1.00 74.81 94 GLY A C 1
ATOM 712 O O . GLY A 1 94 ? 23.403 2.029 -38.217 1.00 74.81 94 GLY A O 1
ATOM 713 N N . ILE A 1 95 ? 23.113 0.605 -36.501 1.00 72.94 95 ILE A N 1
ATOM 714 C CA . ILE A 1 95 ? 24.276 -0.250 -36.804 1.00 72.94 95 ILE A CA 1
ATOM 715 C C . ILE A 1 95 ? 24.005 -1.158 -38.008 1.00 72.94 95 ILE A C 1
ATOM 717 O O . ILE A 1 95 ? 24.896 -1.376 -38.816 1.00 72.94 95 ILE A O 1
ATOM 721 N N . SER A 1 96 ? 22.787 -1.681 -38.159 1.00 71.88 96 SER A N 1
ATOM 722 C CA . SER A 1 96 ? 22.446 -2.532 -39.307 1.00 71.88 96 SER A CA 1
ATOM 723 C C . SER A 1 96 ? 22.293 -1.754 -40.623 1.00 71.88 96 SER A C 1
ATOM 725 O O . SER A 1 96 ? 22.181 -2.378 -41.678 1.00 71.88 96 SER A O 1
ATOM 727 N N . GLY A 1 97 ? 22.218 -0.421 -40.559 1.00 59.81 97 GLY A N 1
ATOM 728 C CA . GLY A 1 97 ? 22.087 0.469 -41.714 1.00 59.81 97 GLY A CA 1
ATOM 729 C C . GLY A 1 97 ? 23.405 1.054 -42.239 1.00 59.81 97 GLY A C 1
ATOM 730 O O . GLY A 1 97 ? 23.358 1.787 -43.228 1.00 59.81 97 GLY A O 1
ATOM 731 N N . VAL A 1 98 ? 24.543 0.761 -41.597 1.00 53.75 98 VAL A N 1
ATOM 732 C CA . VAL A 1 98 ? 25.907 1.120 -42.043 1.00 53.75 98 VAL A CA 1
ATOM 733 C C . VAL A 1 98 ? 26.649 -0.097 -42.581 1.00 53.75 98 VAL A C 1
ATOM 735 O O . VAL A 1 98 ? 27.502 0.114 -43.471 1.00 53.75 98 VAL A O 1
#

Radius of gyration: 22.08 Å; chains: 1; bounding box: 47×19×70 Å

InterPro domains:
  IPR010310 Type VII secretion system ES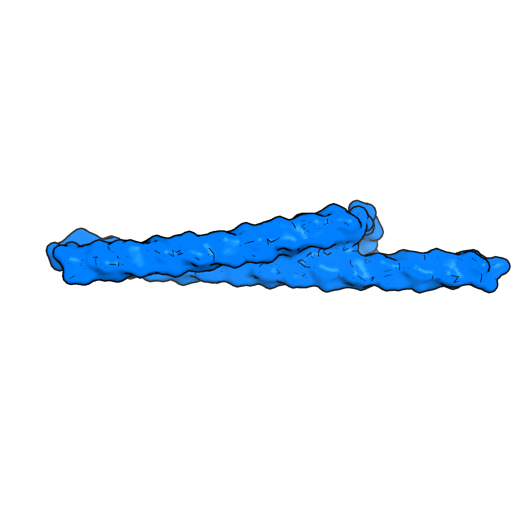AT-6-like [PF06013] (5-88)
  IPR010310 Type VII secretion system ESAT-6-like [TIGR03930] (6-92)
  IPR036689 ESAT-6-like superfamily [SSF140453] (5-97)

Foldseek 3Di:
DDDPPPDDLVVLLVLLVVLQVVLVVLVVVLVVVVVVLVVVLVPDDDPVSVVCVVVVVVVSVVSNVVSVVSNVVSVVSNVVSVVVVVVVVVVVVVVVVD

Secondary structure (DSSP, 8-state):
--------HHH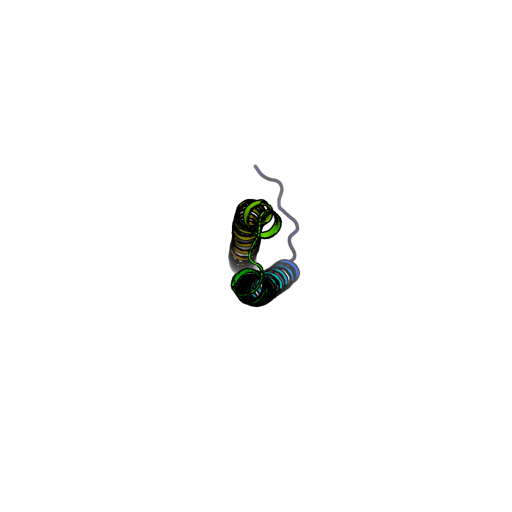HHHHHHHHHHHHHHHHHHHHHHHHHHHHHHHH--SHHHHTTHHHHHHHHHHHHHHHHHHHHHHHHHHHHHHHHHHHHHHHHHHHHT-

pLDDT: mean 86.21, std 12.95, range [38.06, 98.5]